Protein AF-A0A354BP57-F1 (afdb_monomer_lite)

Secondary structure (DSSP, 8-state):
--GGGS-HHHHHHHHHHHHHSEEE-TT-S-EEE---------SS-HHHHHHTTSS-HHHHHHHS--

pLDDT: mean 92.71, std 6.43, range [51.16, 96.88]

Sequence (66 aa):
DEIGEMPLSMQVKLLRAVQEREIREVGSETSVKVDVRILAATNKDLAEAVKSGAFRNDLYYRISVV

Foldse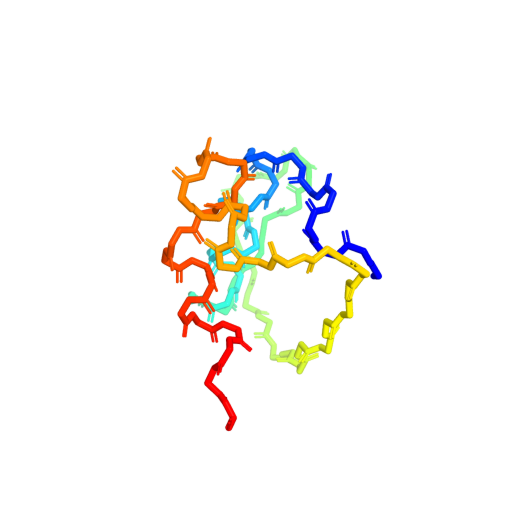ek 3Di:
DAPLQDAPVVLVQVLCCLPVQWHADVPGPDIDHHDDDDDDDHPDDVVVCCVVVSHPPSSCVSVVPD

Structure (mmCIF, N/CA/C/O backbone):
data_AF-A0A354BP57-F1
#
_entry.id   AF-A0A354BP57-F1
#
loop_
_atom_site.group_PDB
_atom_site.id
_atom_site.type_symbol
_atom_site.label_atom_id
_atom_site.label_alt_id
_atom_site.label_comp_id
_atom_site.label_asym_id
_atom_site.label_entity_id
_atom_site.label_seq_id
_atom_site.pdbx_PDB_ins_code
_atom_site.Cartn_x
_atom_site.Cartn_y
_atom_site.Cartn_z
_atom_site.occupancy
_atom_site.B_iso_or_equiv
_atom_site.auth_seq_id
_atom_site.auth_comp_id
_atom_site.auth_asym_id
_atom_site.auth_atom_id
_atom_site.pdbx_PDB_model_num
ATOM 1 N N . ASP A 1 1 ? -4.854 9.157 -8.568 1.00 84.19 1 ASP A N 1
ATOM 2 C CA . ASP A 1 1 ? -4.243 9.023 -9.897 1.00 84.19 1 ASP A CA 1
ATOM 3 C C . ASP A 1 1 ? -2.769 8.687 -9.726 1.00 84.19 1 ASP A C 1
ATOM 5 O O . ASP A 1 1 ? -2.280 8.829 -8.609 1.00 84.19 1 ASP A O 1
ATOM 9 N N . GLU A 1 2 ? -2.116 8.185 -10.768 1.00 92.62 2 GLU A N 1
ATOM 10 C CA . GLU A 1 2 ? -0.687 7.838 -10.792 1.00 92.62 2 GLU A CA 1
ATOM 11 C C . GLU A 1 2 ? -0.199 7.038 -9.567 1.00 92.62 2 GLU A C 1
ATOM 13 O O . GLU A 1 2 ? 0.808 7.362 -8.941 1.00 92.62 2 GLU A O 1
ATOM 18 N N . ILE A 1 3 ? -0.894 5.949 -9.209 1.00 93.69 3 ILE A N 1
ATOM 19 C CA . ILE A 1 3 ? -0.557 5.163 -8.003 1.00 93.69 3 ILE A CA 1
ATOM 20 C C . ILE A 1 3 ? 0.893 4.637 -8.002 1.00 93.69 3 ILE A C 1
ATOM 22 O O . ILE A 1 3 ? 1.485 4.481 -6.935 1.00 93.69 3 ILE A O 1
ATOM 26 N N . GLY A 1 4 ? 1.488 4.425 -9.180 1.00 93.69 4 GLY A N 1
ATOM 27 C CA . GLY A 1 4 ? 2.888 4.023 -9.343 1.00 93.69 4 GLY A CA 1
ATOM 28 C C . GLY A 1 4 ? 3.930 5.105 -9.017 1.00 93.69 4 GLY A C 1
ATOM 29 O O . GLY A 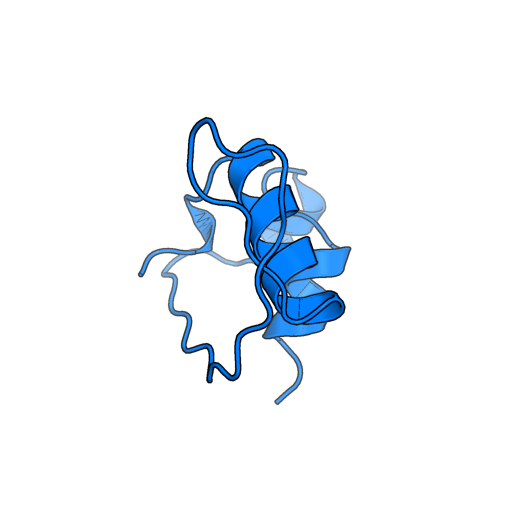1 4 ? 5.115 4.790 -8.947 1.00 93.69 4 GLY A O 1
ATOM 30 N N . GLU A 1 5 ? 3.528 6.362 -8.815 1.00 94.12 5 GLU A N 1
ATOM 31 C CA . GLU A 1 5 ? 4.402 7.458 -8.350 1.00 94.12 5 GLU A CA 1
ATOM 32 C C . GLU A 1 5 ? 4.376 7.623 -6.822 1.00 94.12 5 GLU A C 1
ATOM 34 O O . GLU A 1 5 ? 5.109 8.430 -6.248 1.00 94.12 5 GLU A O 1
ATOM 39 N N . MET A 1 6 ? 3.525 6.862 -6.129 1.00 94.62 6 MET A N 1
ATOM 40 C CA . MET A 1 6 ? 3.354 6.997 -4.690 1.00 94.62 6 MET A CA 1
ATOM 41 C C . MET A 1 6 ? 4.641 6.611 -3.938 1.00 94.62 6 MET A C 1
ATOM 43 O O . MET A 1 6 ? 5.132 5.494 -4.116 1.00 94.62 6 MET A O 1
ATOM 47 N N . PRO A 1 7 ? 5.146 7.448 -3.011 1.00 96.25 7 PRO A N 1
ATOM 48 C CA . PRO A 1 7 ? 6.274 7.078 -2.160 1.00 96.25 7 PRO A CA 1
ATOM 49 C C . PRO A 1 7 ? 5.989 5.809 -1.348 1.00 96.25 7 PRO A C 1
ATOM 51 O O . PRO A 1 7 ? 4.879 5.625 -0.842 1.00 96.25 7 PRO A O 1
ATOM 54 N N . LEU A 1 8 ? 7.004 4.966 -1.129 1.00 95.38 8 LEU A N 1
ATOM 55 C CA . LEU A 1 8 ? 6.862 3.695 -0.397 1.00 95.38 8 LEU A CA 1
ATOM 56 C C . LEU A 1 8 ? 6.214 3.851 0.991 1.00 95.38 8 LEU A C 1
ATOM 58 O O . LEU A 1 8 ? 5.432 3.002 1.414 1.00 95.38 8 LEU A O 1
ATOM 62 N N . SER A 1 9 ? 6.492 4.951 1.696 1.00 94.38 9 SER A N 1
ATOM 63 C CA . SER A 1 9 ? 5.891 5.246 3.004 1.00 94.38 9 SER A CA 1
ATOM 64 C C . SER A 1 9 ? 4.375 5.463 2.930 1.00 94.38 9 SER A C 1
ATOM 66 O O . SER A 1 9 ? 3.644 5.066 3.838 1.00 94.38 9 SER A O 1
ATOM 68 N N . MET A 1 10 ? 3.887 6.053 1.839 1.00 94.69 10 MET A N 1
ATOM 69 C CA . MET A 1 10 ? 2.460 6.239 1.585 1.00 94.69 10 MET A CA 1
ATOM 70 C C . MET A 1 10 ? 1.801 4.935 1.130 1.00 94.69 10 MET A C 1
ATOM 72 O O . MET A 1 10 ? 0.680 4.654 1.553 1.00 94.69 10 MET A O 1
ATOM 76 N N . GLN A 1 11 ? 2.518 4.088 0.383 1.00 96.00 11 GLN A N 1
ATOM 77 C CA . GLN A 1 11 ? 2.033 2.755 0.004 1.00 96.00 11 GLN A CA 1
ATOM 78 C C . GLN A 1 11 ? 1.716 1.889 1.237 1.00 96.00 11 GLN A C 1
ATOM 80 O O . GLN A 1 11 ? 0.712 1.182 1.247 1.00 96.00 11 GLN A O 1
ATOM 85 N N . VAL A 1 12 ? 2.506 1.993 2.316 1.00 94.25 12 VAL A N 1
ATOM 86 C CA . VAL A 1 12 ? 2.224 1.305 3.595 1.00 94.25 12 VAL A CA 1
ATOM 87 C C . VAL A 1 12 ? 0.910 1.781 4.219 1.00 94.25 12 VAL A C 1
ATOM 89 O O . VAL A 1 12 ? 0.123 0.968 4.703 1.00 94.25 12 VAL A O 1
ATOM 92 N N . LYS A 1 13 ? 0.648 3.093 4.206 1.00 93.50 13 LYS A N 1
ATOM 93 C CA . LYS A 1 13 ? -0.599 3.651 4.750 1.00 93.50 13 LYS A CA 1
ATOM 94 C C . LYS A 1 13 ? -1.807 3.218 3.923 1.00 93.50 13 LYS A C 1
ATOM 96 O O . LYS A 1 13 ? -2.825 2.842 4.495 1.00 93.50 13 LYS A O 1
ATOM 101 N N . LEU A 1 14 ? -1.678 3.219 2.595 1.00 94.19 14 LEU A N 1
ATOM 102 C CA . LEU A 1 14 ? -2.735 2.747 1.705 1.00 94.19 14 LEU A CA 1
ATOM 103 C C . LEU A 1 14 ? -3.017 1.254 1.909 1.00 94.19 14 LEU A C 1
ATOM 105 O O . LEU A 1 14 ? -4.176 0.860 1.979 1.00 94.19 14 LEU A O 1
ATOM 109 N N . LEU A 1 15 ? -1.977 0.431 2.066 1.00 94.31 15 LEU A N 1
ATOM 110 C CA . LEU A 1 15 ? -2.131 -0.993 2.355 1.00 94.31 15 LEU A CA 1
ATOM 111 C C . LEU A 1 15 ? -2.948 -1.233 3.631 1.00 94.31 15 LEU A C 1
ATOM 113 O O . LEU A 1 15 ? -3.849 -2.069 3.611 1.00 94.31 15 LEU A O 1
ATOM 117 N N . ARG A 1 16 ? -2.683 -0.478 4.708 1.00 92.94 16 ARG A N 1
ATOM 118 C CA . ARG A 1 16 ? -3.482 -0.548 5.944 1.00 92.94 16 ARG A CA 1
ATOM 119 C C . ARG A 1 16 ? -4.937 -0.167 5.696 1.00 92.94 16 ARG A C 1
ATOM 121 O O . ARG A 1 16 ? -5.824 -0.925 6.066 1.00 92.94 16 ARG A O 1
ATOM 128 N N . ALA A 1 17 ? -5.183 0.926 4.974 1.00 93.62 17 ALA A N 1
ATOM 129 C CA . ALA A 1 17 ? -6.542 1.333 4.619 1.00 93.62 17 ALA A CA 1
ATOM 130 C C . ALA A 1 17 ? -7.296 0.252 3.822 1.00 93.62 17 ALA A C 1
ATOM 132 O O . ALA A 1 17 ? -8.480 0.029 4.054 1.00 93.62 17 ALA A O 1
ATOM 133 N N . VAL A 1 18 ? -6.611 -0.460 2.920 1.00 92.75 18 VAL A N 1
ATOM 134 C CA . VAL A 1 18 ? -7.201 -1.545 2.118 1.00 92.75 18 VAL A CA 1
ATOM 135 C C . VAL A 1 18 ? -7.462 -2.802 2.958 1.00 92.75 18 VAL A C 1
ATOM 137 O O . VAL A 1 18 ? -8.495 -3.449 2.795 1.00 92.75 18 VAL A O 1
ATOM 140 N N . GLN A 1 19 ? -6.522 -3.184 3.825 1.00 91.44 19 GLN A N 1
ATOM 141 C CA . GLN A 1 19 ? -6.589 -4.432 4.591 1.00 91.44 19 GLN A CA 1
ATOM 142 C C . GLN A 1 19 ? -7.468 -4.319 5.837 1.00 91.44 19 GLN A C 1
ATOM 144 O O . GLN A 1 19 ? -8.307 -5.184 6.076 1.00 91.44 19 GLN A O 1
ATOM 149 N N . GLU A 1 20 ? -7.266 -3.264 6.621 1.00 93.44 20 GLU A N 1
ATOM 150 C CA . GLU A 1 20 ? -7.902 -3.057 7.925 1.00 93.44 20 GLU A CA 1
ATOM 151 C C . GLU A 1 20 ? -9.209 -2.268 7.801 1.00 93.44 20 GLU A C 1
ATOM 153 O O . GLU A 1 20 ? -10.015 -2.275 8.727 1.00 93.44 20 GLU A O 1
ATOM 158 N N . ARG A 1 21 ? -9.450 -1.625 6.645 1.00 93.75 21 ARG A N 1
ATOM 159 C CA . ARG A 1 21 ? -10.563 -0.682 6.441 1.00 93.75 21 ARG A CA 1
ATOM 160 C C . ARG A 1 21 ? -10.545 0.442 7.473 1.00 93.75 21 ARG A C 1
ATOM 162 O O . ARG A 1 21 ? -11.587 0.883 7.949 1.00 93.75 21 ARG A O 1
ATOM 169 N N . GLU A 1 22 ? -9.345 0.894 7.816 1.00 95.12 22 GLU A N 1
ATOM 170 C CA . GLU A 1 22 ? -9.111 1.913 8.829 1.00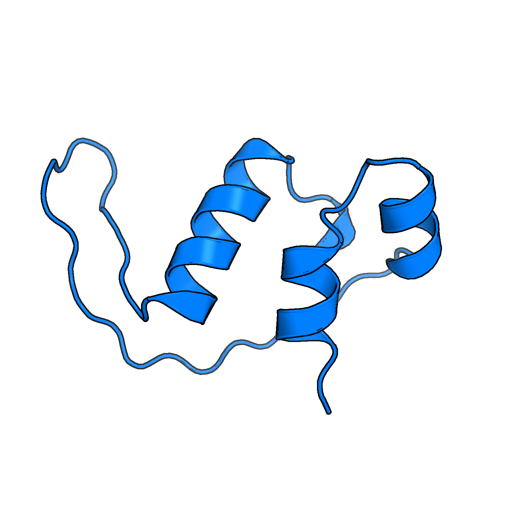 95.12 22 GLU A CA 1
ATOM 171 C C . GLU A 1 22 ? -8.100 2.952 8.346 1.00 95.12 22 GLU A C 1
ATOM 173 O O . GLU A 1 22 ? -7.134 2.639 7.647 1.00 95.12 22 GLU A O 1
ATOM 178 N N . ILE A 1 23 ? -8.318 4.208 8.732 1.00 94.88 23 ILE A N 1
ATOM 179 C CA . ILE A 1 23 ? -7.381 5.307 8.487 1.00 94.88 23 ILE A CA 1
ATOM 180 C C . ILE A 1 23 ? -7.078 6.044 9.786 1.00 94.88 23 ILE A C 1
ATOM 182 O O . ILE A 1 23 ? -7.903 6.097 10.693 1.00 94.88 23 ILE A O 1
ATOM 186 N N . ARG A 1 24 ? -5.893 6.647 9.853 1.00 94.44 24 ARG A N 1
ATOM 187 C CA . ARG A 1 24 ? -5.472 7.512 10.955 1.00 94.44 24 ARG A CA 1
ATOM 188 C C . ARG A 1 24 ? -5.218 8.907 10.408 1.00 94.44 24 ARG A C 1
ATOM 190 O O . ARG A 1 24 ? -4.420 9.075 9.483 1.00 94.44 24 ARG A O 1
ATOM 197 N N . GLU A 1 25 ? -5.897 9.892 10.978 1.00 93.75 25 GLU A N 1
ATOM 198 C CA . GLU A 1 25 ? -5.691 11.296 10.635 1.00 93.75 25 GLU A CA 1
ATOM 199 C C . GLU A 1 25 ? -4.282 11.757 11.030 1.00 93.75 25 GLU A C 1
ATOM 201 O O . GLU A 1 25 ? -3.640 11.206 11.930 1.00 93.75 25 GLU A O 1
ATOM 206 N N . VAL A 1 26 ? -3.773 12.780 10.346 1.00 92.12 26 VAL A N 1
ATOM 207 C CA . VAL A 1 26 ? -2.450 13.336 10.652 1.00 92.12 26 VAL A CA 1
ATOM 208 C C . VAL A 1 26 ? -2.461 13.906 12.070 1.00 92.12 26 VAL A C 1
ATOM 210 O O . VAL A 1 26 ? -3.279 14.756 12.396 1.00 92.12 26 VAL A O 1
ATOM 213 N N . GLY A 1 27 ? -1.543 13.432 12.914 1.00 93.38 27 GLY A N 1
ATOM 214 C CA . GLY A 1 27 ? -1.439 13.857 14.313 1.00 93.38 27 GLY A CA 1
ATOM 215 C C . GLY A 1 27 ? -2.413 13.171 15.278 1.00 93.38 27 GLY A C 1
ATOM 216 O O . GLY A 1 27 ? -2.244 13.317 16.483 1.00 93.38 27 GLY A O 1
ATOM 217 N N . SER A 1 28 ? -3.375 12.384 14.788 1.00 93.94 28 SER A N 1
ATOM 218 C CA . SER A 1 28 ? -4.202 11.528 15.647 1.00 93.94 28 SER A CA 1
ATOM 219 C C . SER A 1 28 ? -3.427 10.277 16.059 1.00 93.94 28 SER A C 1
ATOM 221 O O . SER A 1 28 ? -2.603 9.801 15.283 1.00 93.94 28 SER A O 1
ATOM 223 N N . GLU A 1 29 ? -3.706 9.716 17.237 1.00 93.44 29 GLU A N 1
ATOM 224 C CA . GLU A 1 29 ? -3.248 8.379 17.656 1.00 93.44 29 GLU A CA 1
ATOM 225 C C . GLU A 1 29 ? -4.320 7.296 17.463 1.00 93.44 29 GLU A C 1
ATOM 227 O O . GLU A 1 29 ? -4.043 6.109 17.630 1.00 93.44 29 GLU A O 1
ATOM 232 N N . THR A 1 30 ? -5.536 7.682 17.078 1.00 94.25 30 THR A N 1
ATOM 233 C CA . THR A 1 30 ? -6.662 6.766 16.890 1.00 94.25 30 THR A CA 1
ATOM 234 C C . THR A 1 30 ? -6.938 6.515 15.411 1.00 94.25 30 THR A C 1
ATOM 236 O O . THR A 1 30 ? -6.833 7.410 14.568 1.00 94.25 30 THR A O 1
ATOM 239 N N . SER A 1 31 ? -7.300 5.271 15.104 1.00 95.06 31 SER A N 1
ATOM 240 C CA . SER A 1 31 ? -7.792 4.867 13.789 1.00 95.06 31 SER A CA 1
ATOM 241 C C . SER A 1 31 ? -9.317 4.958 13.738 1.00 95.06 31 SER A C 1
ATOM 243 O O . SER A 1 31 ? -9.996 4.729 14.741 1.00 95.06 31 SER A O 1
ATOM 245 N N . VAL A 1 32 ? -9.861 5.260 12.561 1.00 95.94 32 VAL A N 1
ATOM 246 C CA . VAL A 1 32 ? -11.302 5.271 12.286 1.00 95.94 32 VAL A CA 1
ATOM 247 C C . VAL A 1 32 ? -11.630 4.303 11.157 1.00 95.94 32 VAL A C 1
ATOM 249 O O . VAL A 1 32 ? -10.915 4.250 10.155 1.00 95.94 32 VAL A O 1
ATOM 252 N N . LYS A 1 33 ? -12.720 3.543 11.314 1.00 96.38 33 LYS A N 1
ATOM 253 C CA . LYS A 1 33 ? -13.205 2.623 10.280 1.00 96.38 33 LYS A CA 1
ATOM 254 C C . LYS A 1 33 ? -13.813 3.382 9.116 1.00 96.38 33 LYS A C 1
ATOM 256 O O . LYS A 1 33 ? -14.549 4.347 9.310 1.00 96.38 33 LYS A O 1
ATOM 261 N N . VAL A 1 34 ? -13.540 2.897 7.914 1.00 95.44 34 VAL A N 1
ATOM 262 C CA . VAL A 1 34 ? -14.025 3.472 6.665 1.00 95.44 34 VAL A CA 1
ATOM 263 C C . VAL A 1 34 ? -14.560 2.378 5.752 1.00 95.44 34 VAL A C 1
ATOM 265 O O . VAL A 1 34 ? -13.989 1.295 5.649 1.00 95.44 34 VAL A O 1
ATOM 268 N N . ASP A 1 35 ? -15.661 2.667 5.067 1.00 95.31 35 ASP A N 1
ATOM 269 C CA . ASP A 1 35 ? -16.164 1.834 3.978 1.00 95.31 35 ASP A CA 1
ATOM 270 C C . ASP A 1 35 ? -15.972 2.597 2.671 1.00 95.31 35 ASP A C 1
ATOM 272 O O . ASP A 1 35 ? -16.657 3.584 2.397 1.00 95.31 35 ASP A O 1
ATOM 276 N N . VAL A 1 36 ? -14.952 2.202 1.911 1.00 91.06 36 VAL A N 1
ATOM 277 C CA . VAL A 1 36 ? -14.511 2.924 0.718 1.00 91.06 36 VAL A CA 1
ATOM 278 C C . VAL A 1 36 ? -14.325 1.971 -0.446 1.00 91.06 36 VAL A C 1
ATOM 280 O O . VAL A 1 36 ? -13.804 0.863 -0.308 1.00 91.06 36 VAL A O 1
ATOM 283 N N . ARG A 1 37 ? -14.698 2.443 -1.634 1.00 91.12 37 ARG A N 1
ATOM 284 C CA . ARG A 1 37 ? -14.339 1.809 -2.898 1.00 91.12 37 ARG A CA 1
ATOM 285 C C . ARG A 1 37 ? -13.103 2.499 -3.457 1.00 91.12 37 ARG A C 1
ATOM 287 O O . ARG A 1 37 ? -13.107 3.712 -3.645 1.00 91.12 37 ARG A O 1
ATOM 294 N N . ILE A 1 38 ? -12.065 1.724 -3.748 1.00 89.06 38 ILE A N 1
ATOM 295 C CA . ILE A 1 38 ? -10.805 2.244 -4.283 1.00 89.06 38 ILE A CA 1
ATOM 296 C C . ILE A 1 38 ? -10.819 2.109 -5.804 1.00 89.06 38 ILE A C 1
ATOM 298 O O . ILE A 1 38 ? -11.078 1.034 -6.339 1.00 89.06 38 ILE A O 1
ATOM 302 N N . LEU A 1 39 ? -10.535 3.215 -6.487 1.00 91.56 39 LEU A N 1
ATOM 303 C CA . LEU A 1 39 ? -10.304 3.273 -7.926 1.00 91.56 39 LEU A CA 1
ATOM 304 C C . LEU A 1 39 ? -8.902 3.843 -8.132 1.00 91.56 39 LEU A C 1
ATOM 306 O O . LEU A 1 39 ? -8.605 4.943 -7.664 1.00 91.56 39 LEU A O 1
ATOM 310 N N . ALA A 1 40 ? -8.035 3.084 -8.794 1.00 91.44 40 ALA A N 1
ATOM 311 C CA . ALA A 1 40 ? -6.656 3.472 -9.045 1.00 91.44 40 ALA A CA 1
ATOM 312 C C . ALA A 1 40 ? -6.370 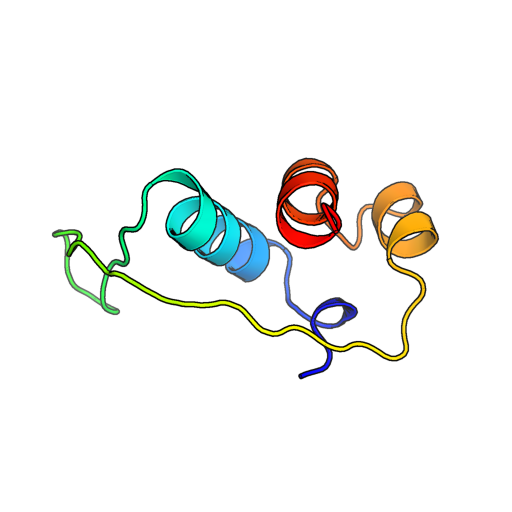3.473 -10.548 1.00 91.44 40 ALA A C 1
ATOM 314 O O . ALA A 1 40 ? -6.919 2.670 -11.297 1.00 91.44 40 ALA A O 1
ATOM 315 N N . ALA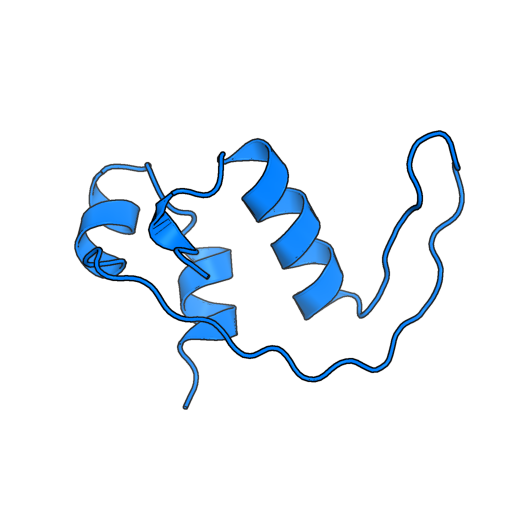 A 1 41 ? -5.492 4.377 -10.964 1.00 93.50 41 ALA A N 1
ATOM 316 C CA . ALA A 1 41 ? -4.964 4.463 -12.315 1.00 93.50 41 ALA A CA 1
ATOM 317 C C . ALA A 1 41 ? -3.474 4.805 -12.230 1.00 93.50 41 ALA A C 1
ATOM 319 O O . ALA A 1 41 ? -3.022 5.417 -11.255 1.00 93.50 41 ALA A O 1
ATOM 320 N N . THR A 1 42 ? -2.701 4.367 -13.219 1.00 93.88 42 THR A N 1
ATOM 321 C CA . THR A 1 42 ? -1.298 4.743 -13.397 1.00 93.88 42 THR A CA 1
ATOM 322 C C . THR A 1 42 ? -0.878 4.485 -14.840 1.00 93.88 42 THR A C 1
ATOM 324 O O . THR A 1 42 ? -1.393 3.579 -15.488 1.00 93.88 42 THR A O 1
ATOM 327 N N . ASN A 1 43 ? 0.056 5.291 -15.333 1.00 93.88 43 ASN A N 1
ATOM 328 C CA . ASN A 1 43 ? 0.749 5.105 -16.607 1.00 93.88 43 ASN A CA 1
ATOM 329 C C . ASN A 1 43 ? 2.021 4.241 -16.480 1.00 93.88 43 ASN A C 1
ATOM 331 O O . ASN A 1 43 ? 2.674 3.981 -17.488 1.00 93.88 43 ASN A O 1
ATOM 335 N N . LYS A 1 44 ? 2.396 3.820 -15.264 1.00 92.31 44 LYS A N 1
ATOM 336 C CA . LYS A 1 44 ? 3.560 2.964 -15.015 1.00 92.31 44 LYS A CA 1
ATOM 337 C C . LYS A 1 44 ? 3.187 1.490 -15.037 1.00 92.31 44 LYS A C 1
ATOM 339 O O . LYS A 1 44 ? 2.118 1.104 -14.571 1.00 92.31 44 LYS A O 1
ATOM 344 N N . ASP A 1 45 ? 4.126 0.660 -15.481 1.00 94.50 45 ASP A N 1
ATOM 345 C CA . ASP A 1 45 ? 4.041 -0.786 -15.292 1.00 94.50 45 ASP A CA 1
ATOM 346 C C . ASP A 1 45 ? 4.31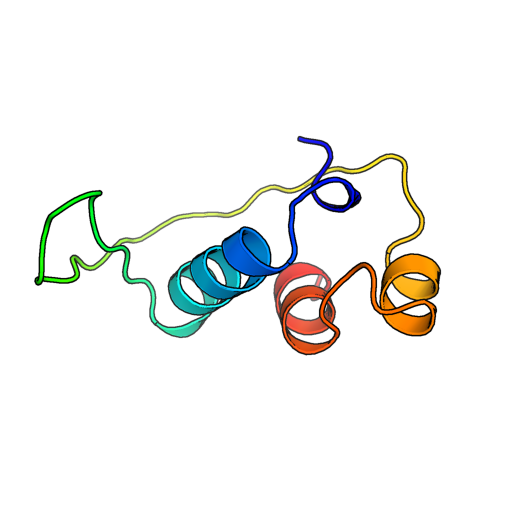0 -1.127 -13.817 1.00 94.50 45 ASP A C 1
ATOM 348 O O . ASP A 1 45 ? 5.436 -1.019 -13.319 1.00 94.50 45 ASP A O 1
ATOM 352 N N . LEU A 1 46 ? 3.254 -1.520 -13.102 1.00 94.06 46 LEU A N 1
ATOM 353 C CA . LEU A 1 46 ? 3.354 -1.869 -11.688 1.00 94.06 46 LEU A CA 1
ATOM 354 C C . LEU A 1 46 ? 4.113 -3.178 -11.453 1.00 94.06 46 LEU A C 1
ATOM 356 O O . LEU A 1 46 ? 4.749 -3.308 -10.410 1.00 94.06 46 LEU A O 1
ATOM 360 N N . ALA A 1 47 ? 4.097 -4.127 -12.390 1.00 94.38 47 ALA A N 1
ATOM 361 C CA . ALA A 1 47 ? 4.841 -5.373 -12.239 1.00 94.38 47 ALA A CA 1
ATOM 362 C C . ALA A 1 47 ? 6.355 -5.105 -12.283 1.00 94.38 47 ALA A C 1
ATOM 364 O O . ALA A 1 47 ? 7.100 -5.626 -11.450 1.00 94.38 47 ALA A O 1
ATOM 365 N N . GLU A 1 48 ? 6.810 -4.233 -13.184 1.00 96.56 48 GLU A N 1
ATOM 366 C CA . GLU A 1 48 ? 8.205 -3.767 -13.212 1.00 96.56 48 GLU A CA 1
ATOM 367 C C . GLU A 1 48 ? 8.549 -2.881 -12.000 1.00 96.56 48 GLU A C 1
ATOM 369 O O . GLU A 1 48 ? 9.631 -2.999 -11.413 1.00 96.56 48 GLU A O 1
ATOM 374 N N . ALA A 1 49 ? 7.616 -2.039 -11.546 1.00 95.06 49 ALA A N 1
ATOM 375 C CA . ALA A 1 49 ? 7.806 -1.246 -10.331 1.00 95.06 49 ALA A CA 1
ATOM 376 C C . ALA A 1 49 ? 7.956 -2.130 -9.076 1.00 95.06 49 ALA A C 1
ATOM 378 O O . ALA A 1 49 ? 8.747 -1.814 -8.187 1.00 95.06 49 ALA A O 1
ATOM 379 N N . VAL A 1 50 ? 7.259 -3.269 -9.018 1.00 96.19 50 VAL A N 1
ATOM 380 C CA . VAL A 1 50 ? 7.435 -4.272 -7.958 1.00 96.19 50 VAL A CA 1
ATOM 381 C C . VAL A 1 50 ? 8.806 -4.936 -8.047 1.00 96.19 50 VAL A C 1
ATOM 383 O O . VAL A 1 50 ? 9.501 -5.028 -7.036 1.00 96.19 50 VAL A O 1
ATOM 386 N N . LYS A 1 51 ? 9.237 -5.352 -9.245 1.00 96.62 51 LYS A N 1
ATOM 387 C CA . LYS A 1 51 ? 10.563 -5.965 -9.449 1.00 96.62 51 LYS A CA 1
ATOM 388 C C . LYS A 1 51 ? 11.710 -5.026 -9.072 1.00 96.62 51 LYS A C 1
ATOM 390 O O . LYS A 1 51 ? 12.701 -5.475 -8.506 1.00 96.62 51 LYS A O 1
ATOM 395 N N . SER A 1 52 ? 11.569 -3.732 -9.356 1.00 96.38 52 SER A N 1
ATOM 396 C CA . SER A 1 52 ? 12.563 -2.706 -9.010 1.00 96.38 52 SER A CA 1
ATOM 397 C C . SER A 1 52 ? 12.483 -2.223 -7.554 1.00 96.38 52 SER A C 1
ATOM 399 O O . SER A 1 52 ? 13.323 -1.436 -7.125 1.00 96.38 52 SER A O 1
ATOM 401 N N . GLY A 1 53 ? 11.490 -2.678 -6.779 1.00 95.06 53 GLY A N 1
ATOM 402 C CA . GLY A 1 53 ? 11.281 -2.263 -5.389 1.00 95.06 53 GLY A CA 1
ATOM 403 C C . GLY A 1 53 ? 10.680 -0.862 -5.223 1.00 95.06 53 GLY A C 1
ATOM 404 O O . GLY A 1 53 ? 10.526 -0.397 -4.095 1.00 95.06 53 GLY A O 1
ATOM 405 N N . ALA A 1 54 ? 10.309 -0.195 -6.319 1.00 95.50 54 ALA A N 1
ATOM 406 C CA . ALA A 1 54 ? 9.621 1.094 -6.307 1.00 95.50 54 ALA A CA 1
ATOM 407 C C . ALA A 1 54 ? 8.144 0.973 -5.886 1.00 95.50 54 ALA A C 1
ATOM 409 O O . ALA A 1 54 ? 7.538 1.942 -5.422 1.00 95.50 54 ALA A O 1
ATOM 410 N N . PHE A 1 55 ? 7.564 -0.222 -6.009 1.00 96.88 55 PHE A N 1
ATOM 411 C CA . PHE A 1 55 ? 6.197 -0.510 -5.597 1.00 96.88 55 PHE A CA 1
ATOM 412 C C . PHE A 1 55 ? 6.126 -1.774 -4.745 1.00 96.88 55 PHE A C 1
ATOM 414 O O . PHE A 1 55 ? 6.823 -2.758 -4.987 1.00 96.88 55 PHE A O 1
ATOM 421 N N . ARG A 1 56 ? 5.282 -1.767 -3.714 1.00 96.88 56 ARG A N 1
ATOM 422 C CA . ARG A 1 56 ? 5.159 -2.913 -2.820 1.00 96.88 56 ARG A CA 1
ATOM 423 C C . ARG A 1 56 ? 4.334 -4.028 -3.450 1.00 96.88 56 ARG A C 1
ATOM 425 O O . ARG A 1 56 ? 3.210 -3.822 -3.908 1.00 96.88 56 ARG A O 1
ATOM 432 N N . ASN A 1 57 ? 4.876 -5.238 -3.372 1.00 95.56 57 ASN A N 1
ATOM 433 C CA . ASN A 1 57 ? 4.241 -6.442 -3.894 1.00 95.56 57 ASN A CA 1
ATOM 434 C C . ASN A 1 57 ? 2.886 -6.745 -3.218 1.00 95.56 57 ASN A C 1
ATOM 436 O O . ASN A 1 57 ? 1.914 -7.095 -3.878 1.00 95.56 57 ASN A O 1
ATOM 440 N N . ASP A 1 58 ? 2.796 -6.567 -1.897 1.00 94.88 58 ASP A N 1
ATOM 441 C CA . ASP A 1 58 ? 1.567 -6.808 -1.126 1.00 94.88 58 ASP A CA 1
ATOM 442 C C . ASP A 1 58 ? 0.424 -5.853 -1.504 1.00 94.88 58 ASP A C 1
ATOM 444 O O . ASP A 1 58 ? -0.726 -6.278 -1.637 1.00 94.88 58 ASP A O 1
ATOM 448 N N . LEU A 1 59 ? 0.740 -4.577 -1.726 1.00 94.94 59 LEU A N 1
ATOM 449 C CA . LEU A 1 59 ? -0.209 -3.589 -2.218 1.00 94.94 59 LEU A CA 1
ATOM 450 C C . LEU A 1 59 ? -0.636 -3.905 -3.651 1.00 94.94 59 LEU A C 1
ATOM 452 O O . LEU A 1 59 ? -1.835 -3.879 -3.923 1.00 94.94 59 LEU A O 1
ATOM 456 N N . TYR A 1 60 ? 0.309 -4.261 -4.529 1.00 94.44 60 TYR A N 1
ATOM 457 C CA . TYR A 1 60 ? 0.024 -4.650 -5.914 1.00 94.44 60 TYR A CA 1
ATOM 458 C C . TYR A 1 60 ? -1.001 -5.780 -5.972 1.00 94.44 60 TYR A C 1
ATOM 460 O O . TYR A 1 60 ? -2.033 -5.633 -6.626 1.00 94.44 60 TYR A O 1
ATOM 468 N N . TYR A 1 61 ? -0.783 -6.858 -5.216 1.00 91.94 61 TYR A N 1
ATOM 469 C CA . TYR A 1 61 ? -1.730 -7.969 -5.170 1.00 91.94 61 TYR A CA 1
ATOM 470 C C . TYR A 1 61 ? -3.081 -7.599 -4.573 1.00 91.94 61 TYR A C 1
ATOM 472 O O . TYR A 1 61 ? -4.058 -8.240 -4.919 1.00 91.94 61 TYR A O 1
ATOM 480 N N . ARG A 1 62 ? -3.182 -6.603 -3.686 1.00 91.31 62 ARG A N 1
ATOM 481 C CA . ARG A 1 62 ? -4.473 -6.208 -3.098 1.00 91.31 62 ARG A CA 1
ATOM 482 C C . ARG A 1 62 ? -5.331 -5.358 -4.023 1.00 91.31 62 ARG A C 1
ATOM 484 O O . ARG A 1 62 ? -6.551 -5.466 -3.951 1.00 91.31 62 ARG A O 1
ATOM 491 N N . ILE A 1 63 ? -4.712 -4.522 -4.852 1.00 89.56 63 ILE A N 1
ATOM 492 C CA . ILE A 1 63 ? -5.435 -3.609 -5.749 1.00 89.56 63 ILE A CA 1
ATOM 493 C C . ILE A 1 63 ? -5.624 -4.176 -7.158 1.00 89.56 63 ILE A C 1
ATOM 495 O O . ILE A 1 63 ? -6.511 -3.718 -7.868 1.00 89.56 63 ILE A O 1
ATOM 499 N N . SER A 1 64 ? -4.815 -5.165 -7.553 1.00 82.56 64 SER A N 1
ATOM 500 C CA . SER A 1 64 ? -4.856 -5.767 -8.895 1.00 82.56 64 SER A CA 1
ATOM 501 C C . SER A 1 64 ? -5.778 -6.987 -8.991 1.00 82.56 64 SER A C 1
ATOM 503 O O . SER A 1 64 ? -5.795 -7.644 -10.026 1.00 82.56 64 SER A O 1
ATOM 505 N N . VAL A 1 65 ? -6.530 -7.323 -7.932 1.00 69.69 65 VAL A N 1
ATOM 506 C CA . VAL A 1 65 ? -7.560 -8.375 -8.003 1.00 69.69 65 VAL A CA 1
ATOM 507 C C . VAL A 1 65 ? -8.824 -7.802 -8.637 1.00 69.69 65 VAL A C 1
ATOM 509 O O . VAL A 1 65 ? -9.688 -7.288 -7.925 1.00 69.69 65 VAL A O 1
ATOM 512 N N . VAL A 1 66 ? -8.919 -7.908 -9.964 1.00 51.16 66 VAL A N 1
ATOM 513 C CA . VAL A 1 66 ? -10.168 -7.869 -10.746 1.00 51.16 66 VAL A CA 1
ATOM 514 C C . VAL A 1 66 ? -10.036 -8.837 -11.912 1.00 51.16 66 VAL A C 1
ATOM 516 O O . VAL A 1 66 ? -9.006 -8.754 -12.615 1.00 51.16 66 VAL A O 1
#

Radius of gyration: 12.45 Å; chains: 1; bounding box: 29×22×34 Å